Protein AF-A0A1A8QET9-F1 (afdb_monomer)

Sequence (92 aa):
LMLAGTNSKLADYSMEKTKSDKFSFASVSMSCEYYSYRVSGSPKLHQEFSKAANRLPKVYSSGTKQHFYKLIDTFGTHYITKVKLGGDVHSV

Organism: NCBI:txid451742

Foldseek 3Di:
DDDPCCPPPVVVVVVVVVVVHDDDDDKDKDDDFDDKDFDDPDDDDDPVLVVLVVPQDPDDDPVRPVSVVVSCVVPNPDDDGIDGDDDMDMDD

Solvent-accessible surface area (backbone atoms only — not c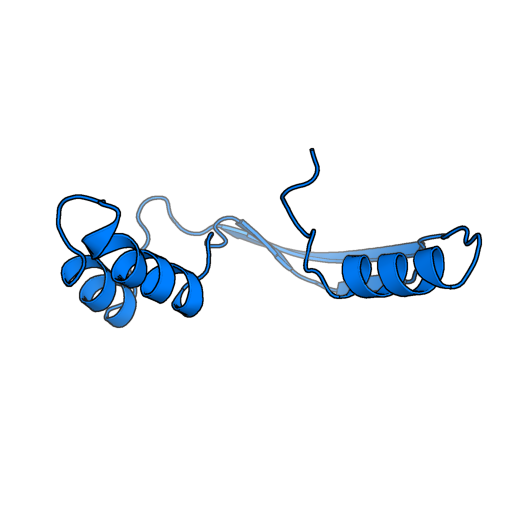omparable to full-atom values): 6061 Å² total; per-residue (Å²): 138,88,71,82,62,65,88,29,73,68,42,49,52,53,50,54,48,50,74,74,44,98,71,85,83,64,76,52,75,52,74,48,81,78,46,71,56,64,65,63,99,78,70,82,76,54,69,67,57,50,56,55,60,71,68,48,74,95,64,90,43,87,92,46,44,65,61,55,49,53,49,32,76,73,67,45,93,64,81,90,52,68,51,72,41,69,50,77,47,79,48,106

InterPro domains:
  IPR020864 Membrane attack complex component/perforin (MACPF) domain [PF01823] (7-90)
  IPR020864 Membrane attack complex component/perforin (MACPF) domain [PS51412] (1-92)
  IPR052784 Perforin-1 pore-forming [PTHR46096] (2-92)

Nearest PDB structures (foldseek):
  3nsj-assembly1_A  TM=9.881E-01  e=4.386E-04  Mus musculus
  7pag-assembly1_A  TM=8.973E-01  e=1.042E-02  Mus musculus

Mean predicted aligned error: 4.26 Å

pLDDT: mean 95.36, std 4.28, range [62.0, 97.88]

Structure (mmCIF, N/CA/C/O backbone):
data_AF-A0A1A8QET9-F1
#
_entry.id   AF-A0A1A8QET9-F1
#
loop_
_atom_site.group_PDB
_atom_site.id
_atom_site.type_symbol
_atom_site.label_atom_id
_atom_site.label_alt_id
_atom_site.label_comp_id
_atom_site.label_asym_id
_atom_site.label_entity_id
_atom_site.label_seq_id
_atom_site.pdbx_PDB_ins_code
_atom_site.Cartn_x
_atom_site.Cartn_y
_atom_site.Cartn_z
_atom_site.occupancy
_atom_site.B_iso_or_equiv
_atom_site.auth_seq_id
_atom_site.auth_comp_id
_atom_site.auth_asym_id
_atom_site.auth_atom_id
_atom_site.pdbx_PDB_model_num
ATOM 1 N N . LEU A 1 1 ? 7.086 18.669 -2.606 1.00 62.00 1 LEU A N 1
ATOM 2 C CA . LEU A 1 1 ? 7.322 17.601 -1.606 1.00 62.00 1 LEU A CA 1
ATOM 3 C C . LEU A 1 1 ? 6.941 16.270 -2.253 1.00 62.00 1 LEU A C 1
ATOM 5 O O . LEU A 1 1 ? 5.836 16.198 -2.776 1.00 62.00 1 LEU A O 1
ATOM 9 N N . MET A 1 2 ? 7.818 15.262 -2.279 1.00 80.38 2 MET A N 1
ATOM 10 C CA . MET A 1 2 ? 7.437 13.891 -2.662 1.00 80.38 2 MET A CA 1
ATOM 11 C C . MET A 1 2 ? 7.133 13.098 -1.385 1.00 80.38 2 MET A C 1
ATOM 13 O O . MET A 1 2 ? 7.881 13.213 -0.419 1.00 80.38 2 MET A O 1
ATOM 17 N N . LEU A 1 3 ? 6.030 12.344 -1.357 1.00 89.12 3 LEU A N 1
ATOM 18 C CA . LEU A 1 3 ? 5.581 11.597 -0.168 1.00 89.12 3 LEU A CA 1
ATOM 19 C C . LEU A 1 3 ? 5.293 10.125 -0.484 1.00 89.12 3 LEU A C 1
ATOM 21 O O . LEU A 1 3 ? 5.777 9.240 0.213 1.00 89.12 3 LEU A O 1
ATOM 25 N N . ALA A 1 4 ? 4.537 9.846 -1.546 1.00 92.12 4 ALA A N 1
ATOM 26 C CA . ALA A 1 4 ? 4.283 8.480 -1.989 1.00 92.12 4 ALA A CA 1
ATOM 27 C C . ALA A 1 4 ? 5.493 7.916 -2.751 1.00 92.12 4 ALA A C 1
ATOM 29 O O . ALA A 1 4 ? 6.078 8.606 -3.581 1.00 92.12 4 ALA A O 1
ATOM 30 N N . GLY A 1 5 ? 5.857 6.659 -2.478 1.00 93.19 5 GLY A N 1
ATOM 31 C CA . GLY A 1 5 ? 6.905 5.942 -3.215 1.00 93.19 5 GLY A CA 1
ATOM 32 C C . GLY A 1 5 ? 8.345 6.391 -2.935 1.00 93.19 5 GLY A C 1
ATOM 33 O O . GLY A 1 5 ? 9.258 5.880 -3.575 1.00 93.19 5 GLY A O 1
ATOM 34 N N . THR A 1 6 ? 8.569 7.293 -1.975 1.00 95.12 6 THR A N 1
ATOM 35 C CA . THR A 1 6 ? 9.903 7.825 -1.633 1.00 95.12 6 THR A CA 1
ATOM 36 C C . THR A 1 6 ? 10.880 6.772 -1.115 1.00 95.12 6 THR A C 1
ATOM 38 O O . THR A 1 6 ? 12.074 6.934 -1.309 1.00 95.12 6 THR A O 1
ATOM 41 N N . ASN A 1 7 ? 10.373 5.695 -0.508 1.00 93.94 7 ASN A N 1
ATOM 42 C CA . ASN A 1 7 ? 11.144 4.523 -0.070 1.00 93.94 7 ASN A CA 1
ATOM 43 C C . ASN A 1 7 ? 10.790 3.282 -0.916 1.00 93.94 7 ASN A C 1
ATOM 45 O O . ASN A 1 7 ? 10.639 2.177 -0.398 1.00 93.94 7 ASN A O 1
ATOM 49 N N . SER A 1 8 ? 10.487 3.476 -2.203 1.00 95.75 8 SER A N 1
ATOM 50 C CA . SER A 1 8 ? 10.282 2.363 -3.134 1.00 95.75 8 SER A CA 1
ATOM 51 C C . SER A 1 8 ? 11.620 1.892 -3.693 1.00 95.75 8 SER A C 1
ATOM 53 O O . SER A 1 8 ? 12.537 2.689 -3.849 1.00 95.75 8 SER A O 1
ATOM 55 N N . LYS A 1 9 ? 11.699 0.625 -4.116 1.00 95.31 9 LYS A N 1
ATOM 56 C CA . LYS A 1 9 ? 12.907 0.075 -4.757 1.00 95.31 9 LYS A CA 1
ATOM 57 C C . LYS A 1 9 ? 13.383 0.908 -5.951 1.00 95.31 9 LYS A C 1
ATOM 59 O O . LYS A 1 9 ? 14.579 1.035 -6.172 1.00 95.31 9 LYS A O 1
ATOM 64 N N . LEU A 1 10 ? 12.442 1.471 -6.715 1.00 94.38 10 LEU A N 1
ATOM 65 C CA . LEU A 1 10 ? 12.758 2.349 -7.838 1.00 94.38 10 LEU A CA 1
ATOM 66 C C . LEU A 1 10 ? 13.369 3.671 -7.360 1.00 94.38 10 LEU A C 1
ATOM 68 O O . LEU A 1 10 ? 14.379 4.104 -7.904 1.00 94.38 10 LEU A O 1
ATOM 72 N N . ALA A 1 11 ? 12.787 4.290 -6.329 1.00 94.81 11 ALA A N 1
ATOM 73 C CA . ALA A 1 11 ? 13.339 5.505 -5.739 1.00 94.81 11 ALA A CA 1
ATOM 74 C C . ALA A 1 11 ? 14.733 5.260 -5.142 1.00 94.81 11 ALA A C 1
ATOM 76 O O . ALA A 1 11 ? 15.633 6.063 -5.383 1.00 94.81 11 ALA A O 1
ATOM 77 N N . ASP A 1 12 ? 14.930 4.140 -4.442 1.00 95.50 12 ASP A N 1
ATOM 78 C CA . ASP A 1 12 ? 16.224 3.745 -3.879 1.00 95.50 12 ASP A CA 1
ATOM 79 C C . ASP A 1 12 ? 17.275 3.566 -4.985 1.00 95.50 12 ASP A C 1
ATOM 81 O O . ASP A 1 12 ? 18.348 4.164 -4.915 1.00 95.50 12 ASP A O 1
ATOM 85 N N . TYR A 1 13 ? 16.933 2.836 -6.053 1.00 94.94 13 TYR A N 1
ATOM 86 C CA . TYR A 1 13 ? 17.795 2.647 -7.223 1.00 94.94 13 TYR A CA 1
ATOM 87 C C . TYR A 1 13 ? 18.178 3.979 -7.885 1.00 94.94 13 TYR A C 1
ATOM 89 O O . TYR A 1 13 ? 19.359 4.258 -8.109 1.00 94.94 13 TYR A O 1
ATOM 97 N N . SER A 1 14 ? 17.194 4.832 -8.181 1.00 94.81 14 SER A N 1
ATOM 98 C CA . SER A 1 14 ? 17.443 6.129 -8.817 1.00 94.81 14 SER A CA 1
ATOM 99 C C . SER A 1 14 ? 18.269 7.055 -7.923 1.00 94.81 14 SER A C 1
ATOM 101 O O . SER A 1 14 ? 19.127 7.790 -8.422 1.00 94.81 14 SER A O 1
ATOM 103 N N . MET A 1 15 ? 18.049 7.008 -6.607 1.00 95.12 15 MET A N 1
ATOM 104 C CA . MET A 1 15 ? 18.818 7.766 -5.622 1.00 95.12 15 MET A CA 1
ATOM 105 C C . MET A 1 15 ? 20.273 7.291 -5.564 1.00 95.12 15 MET A C 1
ATOM 107 O O . MET A 1 15 ? 21.179 8.123 -5.548 1.00 95.12 15 MET A O 1
ATOM 111 N N . GLU A 1 16 ? 20.509 5.979 -5.556 1.00 96.25 16 GLU A N 1
ATOM 112 C CA . GLU A 1 16 ? 21.853 5.393 -5.567 1.00 96.25 16 GLU A CA 1
ATOM 113 C C . GLU A 1 16 ? 22.632 5.817 -6.819 1.00 96.25 16 GLU A C 1
ATOM 115 O O . GLU A 1 16 ? 23.746 6.333 -6.709 1.00 96.25 16 GLU A O 1
ATOM 120 N N . LYS A 1 17 ? 22.017 5.699 -8.003 1.00 95.69 17 LYS A N 1
ATOM 121 C CA . LYS A 1 17 ? 22.631 6.126 -9.270 1.00 95.69 17 LYS A CA 1
ATOM 122 C C . LYS A 1 17 ? 22.962 7.616 -9.273 1.00 95.69 17 LYS A C 1
ATOM 124 O O . LYS A 1 17 ? 24.103 7.983 -9.529 1.00 95.69 17 LYS A O 1
ATOM 129 N N . THR A 1 18 ? 22.003 8.463 -8.907 1.00 95.38 18 THR A N 1
ATOM 130 C CA . THR A 1 18 ? 22.185 9.927 -8.918 1.00 95.38 18 THR A CA 1
ATOM 131 C C . THR A 1 18 ? 23.226 10.407 -7.899 1.00 95.38 18 THR A C 1
ATOM 133 O O . THR A 1 18 ? 23.862 11.436 -8.105 1.00 95.38 18 THR A O 1
ATOM 136 N N . LYS A 1 19 ? 23.426 9.680 -6.790 1.00 96.38 19 LYS A N 1
ATOM 137 C CA . LYS A 1 19 ? 24.508 9.970 -5.833 1.00 96.38 19 LYS A CA 1
ATOM 138 C C . LYS A 1 19 ? 25.885 9.575 -6.361 1.00 96.38 19 LYS A C 1
ATOM 140 O O . LYS A 1 19 ? 26.870 10.176 -5.945 1.00 96.38 19 LYS A O 1
ATOM 145 N N . SER A 1 20 ? 25.953 8.562 -7.223 1.00 95.94 20 SER A N 1
ATOM 146 C CA . SER A 1 20 ? 27.211 8.083 -7.795 1.00 95.94 20 SER A CA 1
ATOM 147 C C . SER A 1 20 ? 27.723 8.984 -8.917 1.00 95.94 20 SER A C 1
ATOM 149 O O . SER A 1 20 ? 28.931 9.163 -9.018 1.00 95.94 20 SER A O 1
ATOM 151 N N . ASP A 1 21 ? 26.836 9.499 -9.773 1.00 96.62 21 ASP A N 1
ATOM 152 C CA . ASP A 1 21 ? 27.180 10.413 -10.868 1.00 96.62 21 ASP A CA 1
ATOM 153 C C . ASP A 1 21 ? 25.918 11.109 -11.418 1.00 96.62 21 ASP A C 1
ATOM 155 O O . ASP A 1 21 ? 24.789 10.885 -10.968 1.00 96.62 21 ASP A O 1
ATOM 159 N N . LYS A 1 22 ? 26.084 11.937 -12.446 1.00 95.88 22 LYS A N 1
ATOM 160 C CA . LYS A 1 22 ? 24.997 12.512 -13.225 1.00 95.88 22 LYS A CA 1
ATOM 161 C C . LYS A 1 22 ? 24.360 11.452 -14.131 1.00 95.88 22 LYS A C 1
ATOM 163 O O . LYS A 1 22 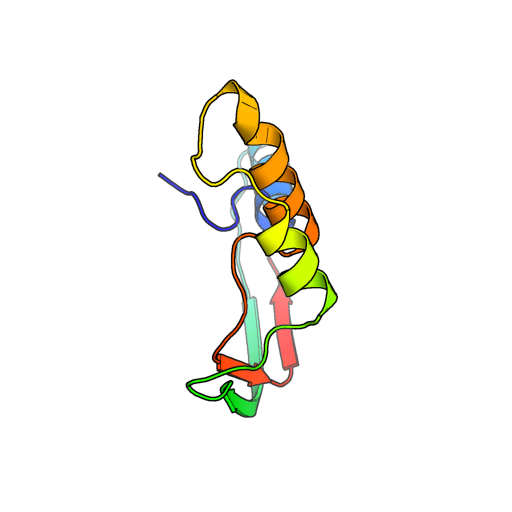? 24.825 11.193 -15.236 1.00 95.88 22 LYS A O 1
ATOM 168 N N . PHE A 1 23 ? 23.238 10.897 -13.685 1.00 94.81 23 PHE A N 1
ATOM 169 C CA . PHE A 1 23 ? 22.430 9.960 -14.467 1.00 94.81 23 PHE A CA 1
ATOM 170 C C . PHE A 1 23 ? 21.240 10.633 -15.155 1.00 94.81 23 PHE A C 1
ATOM 172 O O . PHE A 1 23 ? 20.739 11.678 -14.741 1.00 94.81 23 PHE A O 1
ATOM 179 N N . SER A 1 24 ? 20.771 9.998 -16.224 1.00 94.81 24 SER A N 1
ATOM 180 C CA . SER A 1 24 ? 19.463 10.234 -16.834 1.00 94.81 24 SER A CA 1
ATOM 181 C C . SER A 1 24 ? 18.757 8.888 -16.952 1.00 94.81 24 SER A C 1
ATOM 183 O O . SER A 1 24 ? 19.406 7.885 -17.240 1.00 94.81 24 SER A O 1
ATOM 185 N N . PHE A 1 25 ? 17.451 8.865 -16.700 1.00 95.69 25 PHE A N 1
ATOM 186 C CA . PHE A 1 25 ? 16.646 7.643 -16.684 1.00 95.69 25 PHE A CA 1
ATOM 187 C C . PHE A 1 25 ? 15.651 7.671 -17.843 1.00 95.69 25 PHE A C 1
ATOM 189 O O . PHE A 1 25 ? 15.074 8.723 -18.131 1.00 95.69 25 PHE A O 1
ATOM 196 N N . ALA A 1 26 ? 15.434 6.524 -18.480 1.00 95.81 26 ALA A N 1
ATOM 197 C CA . ALA A 1 26 ? 14.409 6.342 -19.499 1.00 95.81 26 ALA A CA 1
ATOM 198 C C . ALA A 1 26 ? 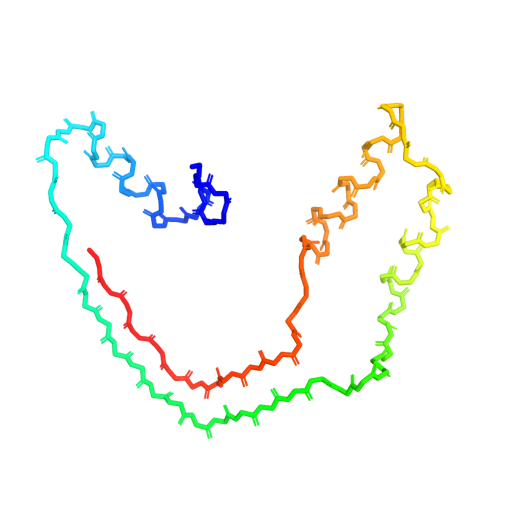13.533 5.166 -19.079 1.00 95.81 26 ALA A C 1
ATOM 200 O O . ALA A 1 26 ? 14.037 4.067 -18.879 1.00 95.81 26 ALA A O 1
ATOM 201 N N . SER A 1 27 ? 12.231 5.399 -18.937 1.00 95.19 27 SER A N 1
ATOM 202 C CA . SER A 1 27 ? 11.290 4.350 -18.568 1.00 95.19 27 SER A CA 1
ATOM 203 C C . SER A 1 27 ? 10.515 3.847 -19.780 1.00 95.19 27 SER A C 1
ATOM 205 O O . SER A 1 27 ? 10.034 4.629 -20.602 1.00 95.19 27 SER A O 1
ATOM 207 N N . VAL A 1 28 ? 10.362 2.529 -19.869 1.00 95.44 28 VAL A N 1
ATOM 208 C CA . VAL A 1 28 ? 9.471 1.867 -20.826 1.00 95.44 28 VAL A CA 1
ATOM 209 C C . VAL A 1 28 ? 8.532 0.968 -20.042 1.00 95.44 28 VAL A C 1
ATOM 211 O O . VAL A 1 28 ? 8.968 0.190 -19.190 1.00 95.44 28 VAL A O 1
ATOM 214 N N . SER A 1 29 ? 7.238 1.070 -20.332 1.00 96.38 29 SER A N 1
ATOM 215 C CA . SER A 1 29 ? 6.222 0.235 -19.707 1.00 96.38 29 SER A CA 1
ATOM 216 C C . SER A 1 29 ? 5.212 -0.307 -20.710 1.00 96.38 29 SER A C 1
ATOM 218 O O . SER A 1 29 ? 4.896 0.330 -21.716 1.00 96.38 29 SER A O 1
ATOM 220 N N . MET A 1 30 ? 4.713 -1.507 -20.430 1.00 96.62 30 MET A N 1
ATOM 221 C CA . MET A 1 30 ? 3.653 -2.170 -21.183 1.00 96.62 30 MET A CA 1
ATOM 222 C C . MET A 1 30 ? 2.716 -2.863 -20.200 1.00 96.62 30 MET A C 1
ATOM 224 O O . MET A 1 30 ? 3.175 -3.626 -19.351 1.00 96.62 30 MET A O 1
ATOM 228 N N . SER A 1 31 ? 1.411 -2.637 -20.333 1.00 96.38 31 SER A N 1
ATOM 229 C CA . SER A 1 31 ? 0.406 -3.250 -19.468 1.00 96.38 31 SER A CA 1
ATOM 230 C C . SER A 1 31 ? -0.731 -3.882 -20.269 1.00 96.38 31 SER A C 1
ATOM 232 O O . SER A 1 31 ? -1.144 -3.380 -21.315 1.00 96.38 31 SER A O 1
ATOM 234 N N . CYS A 1 32 ? -1.234 -5.006 -19.763 1.00 97.31 32 CYS A N 1
ATOM 235 C CA . CYS A 1 32 ? -2.376 -5.738 -20.303 1.00 97.31 32 CYS A CA 1
ATOM 236 C C . CYS A 1 32 ? -3.383 -5.961 -19.175 1.00 97.31 32 CYS A C 1
ATOM 238 O O . CYS A 1 32 ? -3.103 -6.705 -18.236 1.00 97.31 32 CYS A O 1
ATOM 240 N N . GLU A 1 33 ? -4.554 -5.335 -19.261 1.00 97.50 33 GLU A N 1
ATOM 241 C CA . GLU A 1 33 ? -5.624 -5.459 -18.266 1.00 97.50 33 GLU A CA 1
ATOM 242 C C . GLU A 1 33 ? -6.605 -6.567 -18.681 1.00 97.50 33 GLU A C 1
ATOM 244 O O . GLU A 1 33 ? -7.186 -6.507 -19.762 1.00 97.50 33 GLU A O 1
ATOM 249 N N . TYR A 1 34 ? -6.822 -7.565 -17.821 1.00 96.75 34 TYR A N 1
ATOM 250 C CA . TYR A 1 34 ? -7.753 -8.675 -18.075 1.00 96.75 34 TYR A CA 1
ATOM 251 C C . TYR A 1 34 ? -9.011 -8.608 -17.207 1.00 96.75 34 TYR A C 1
ATOM 253 O O . TYR A 1 34 ? -10.091 -8.990 -17.650 1.00 96.75 34 TYR A O 1
ATOM 261 N N . TYR A 1 35 ? -8.893 -8.109 -15.974 1.00 97.69 35 TYR A N 1
ATOM 262 C CA . TYR A 1 35 ? -10.007 -8.041 -15.030 1.00 97.69 35 TYR A CA 1
ATOM 263 C C . TYR A 1 35 ? -10.063 -6.686 -14.338 1.00 97.69 35 TYR A C 1
ATOM 265 O O . TYR A 1 35 ? -9.037 -6.070 -14.059 1.00 97.69 35 TYR A O 1
ATOM 273 N N . SER A 1 36 ? -11.263 -6.247 -13.966 1.00 97.38 36 SER A N 1
ATOM 274 C CA . SER A 1 36 ? -11.428 -5.126 -13.045 1.00 97.38 36 SER A CA 1
ATOM 275 C C . SER A 1 36 ? -12.566 -5.398 -12.082 1.00 97.38 36 SER A C 1
ATOM 277 O O . SER A 1 36 ? -13.657 -5.793 -12.483 1.00 97.38 36 SER A O 1
ATOM 279 N N . TYR A 1 37 ? -12.303 -5.178 -10.799 1.00 95.88 37 TYR A N 1
ATOM 280 C CA . TYR A 1 37 ? -13.311 -5.309 -9.760 1.00 95.88 37 TYR A CA 1
ATOM 281 C C . TYR A 1 37 ? -13.022 -4.367 -8.595 1.00 95.88 37 TYR A C 1
ATOM 283 O O . TYR A 1 37 ? -11.956 -3.746 -8.488 1.00 95.88 37 TYR A O 1
ATOM 291 N N . ARG A 1 38 ? -14.024 -4.229 -7.729 1.00 96.75 38 ARG A N 1
ATOM 292 C CA . ARG A 1 38 ? -13.995 -3.348 -6.569 1.00 96.75 38 ARG A CA 1
ATOM 293 C C . ARG A 1 38 ? -14.569 -4.062 -5.356 1.00 96.75 38 ARG A C 1
ATOM 295 O O . ARG A 1 38 ? -15.491 -4.863 -5.473 1.00 96.75 38 ARG A O 1
ATOM 302 N N . VAL A 1 39 ? -14.034 -3.725 -4.195 1.00 95.56 39 VAL A N 1
ATOM 303 C CA . VAL A 1 39 ? -14.592 -4.071 -2.894 1.00 95.56 39 VAL A CA 1
ATOM 304 C C . VAL A 1 39 ? -15.969 -3.407 -2.730 1.00 95.56 39 VAL A C 1
ATOM 306 O O . VAL A 1 39 ? -16.179 -2.276 -3.177 1.00 95.56 39 VAL A O 1
ATOM 309 N N . SER A 1 40 ? -16.910 -4.110 -2.096 1.00 94.44 40 SER A N 1
ATOM 310 C CA . SER A 1 40 ? -18.251 -3.598 -1.780 1.00 94.44 40 SER A CA 1
ATOM 311 C C . SER A 1 40 ? -18.203 -2.346 -0.897 1.00 94.44 40 SER A C 1
ATOM 313 O O . SER A 1 40 ? -17.244 -2.158 -0.155 1.00 94.44 40 SER A O 1
ATOM 315 N N . GLY A 1 41 ? -19.270 -1.538 -0.887 1.00 93.19 41 GLY A N 1
ATOM 316 C CA . GLY A 1 41 ? -19.354 -0.332 -0.044 1.00 93.19 41 GLY A CA 1
ATOM 317 C C . GLY A 1 41 ? -19.264 -0.589 1.469 1.00 93.19 41 GLY A C 1
ATOM 318 O O . GLY A 1 41 ? -18.880 0.303 2.216 1.00 93.19 41 GLY A O 1
ATOM 319 N N . SER A 1 42 ? -19.563 -1.811 1.917 1.00 93.50 42 SER A N 1
ATOM 320 C CA . SER A 1 42 ? -19.499 -2.247 3.318 1.00 93.50 42 SER A CA 1
ATOM 321 C C . SER A 1 42 ? -18.629 -3.505 3.477 1.00 93.50 42 SER A C 1
ATOM 323 O O . SER A 1 42 ? -19.142 -4.599 3.731 1.00 93.50 42 SER A O 1
ATOM 325 N N . PRO A 1 43 ? -17.299 -3.403 3.292 1.00 93.69 43 PRO A N 1
ATOM 326 C CA . PRO A 1 43 ? -16.427 -4.562 3.414 1.00 93.69 43 PRO A CA 1
ATOM 327 C C . PRO A 1 43 ? -16.412 -5.097 4.843 1.00 93.69 43 PRO A C 1
ATOM 329 O O . PRO A 1 43 ? -16.330 -4.341 5.811 1.00 93.69 43 PRO A O 1
ATOM 332 N N . LYS A 1 44 ? -16.429 -6.424 4.976 1.00 95.00 44 LYS A N 1
ATOM 333 C CA . LYS A 1 44 ? -16.198 -7.070 6.268 1.00 95.00 44 LYS A CA 1
ATOM 334 C C . LYS A 1 44 ? -14.718 -6.960 6.624 1.00 95.00 44 LYS A C 1
ATOM 336 O O . LYS A 1 44 ?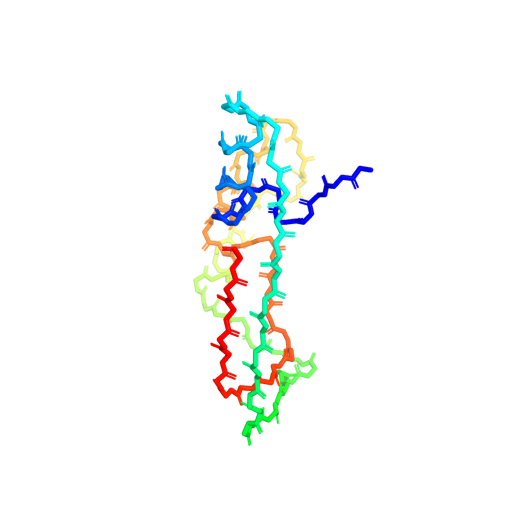 -13.858 -7.324 5.826 1.00 95.00 44 LYS A O 1
ATOM 341 N N . LEU A 1 45 ? -14.429 -6.475 7.830 1.00 95.25 45 LEU A N 1
ATOM 342 C CA . LEU A 1 45 ? -13.064 -6.422 8.343 1.00 95.25 45 LEU A CA 1
ATOM 343 C C . LEU A 1 45 ? -12.571 -7.828 8.683 1.00 95.25 45 LEU A C 1
ATOM 345 O O . LEU A 1 45 ? -13.303 -8.635 9.259 1.00 95.25 45 LEU A O 1
ATOM 349 N N . HIS A 1 46 ? -11.304 -8.099 8.378 1.00 97.00 46 HIS A N 1
ATOM 350 C CA . HIS A 1 46 ? -10.652 -9.316 8.841 1.00 97.00 46 HIS A CA 1
ATOM 351 C C . HIS A 1 46 ? -10.587 -9.325 10.377 1.00 97.00 46 HIS A C 1
ATOM 353 O O . HIS A 1 46 ? -10.319 -8.290 10.996 1.00 97.00 46 HIS A O 1
ATOM 359 N N . GLN A 1 47 ? -10.802 -10.488 11.002 1.00 97.81 47 GLN A N 1
ATOM 360 C CA . GLN A 1 47 ? -10.902 -10.600 12.463 1.00 97.81 47 GLN A CA 1
ATOM 361 C C . GLN A 1 47 ? -9.646 -10.067 13.170 1.00 97.81 47 GLN A C 1
ATOM 363 O O . GLN A 1 47 ? -9.747 -9.355 14.167 1.00 97.81 47 GLN A O 1
ATOM 368 N N . GLU A 1 48 ? -8.466 -10.359 12.623 1.00 97.38 48 GLU A N 1
ATOM 369 C CA . GLU A 1 48 ? -7.193 -9.888 13.177 1.00 97.38 48 GLU A CA 1
ATOM 370 C C . GLU A 1 48 ? -7.033 -8.367 13.093 1.00 97.38 48 GLU A C 1
ATOM 372 O O . GLU A 1 48 ? -6.589 -7.749 14.060 1.00 97.38 48 GLU A O 1
ATOM 377 N N . PHE A 1 49 ? -7.478 -7.741 11.997 1.00 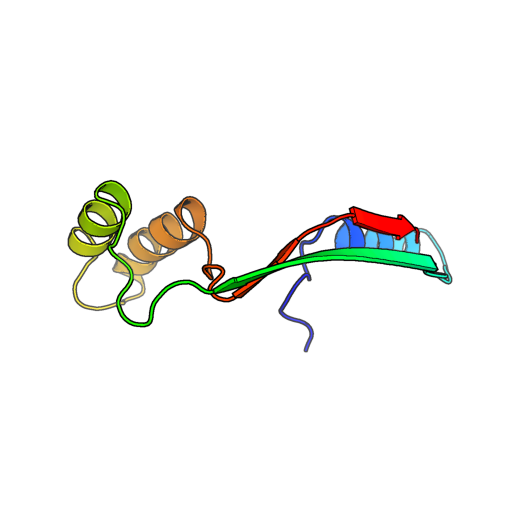97.56 49 PHE A N 1
ATOM 378 C CA . PHE A 1 49 ? -7.477 -6.282 11.894 1.00 97.56 49 PHE A CA 1
ATOM 379 C C . PHE A 1 49 ? -8.435 -5.662 12.913 1.00 97.56 49 PHE A C 1
ATOM 381 O O . PHE A 1 49 ? -8.065 -4.727 13.617 1.00 97.56 49 PHE A O 1
ATOM 388 N N . SER A 1 50 ? -9.643 -6.220 13.053 1.00 97.50 50 SER A N 1
ATOM 389 C CA . SER A 1 50 ? -10.623 -5.739 14.031 1.00 97.50 50 SER A CA 1
ATOM 390 C C . SER A 1 50 ? -10.088 -5.830 15.465 1.00 97.50 50 SER A C 1
ATOM 392 O O . SER A 1 50 ? -10.145 -4.848 16.205 1.00 97.50 50 SER A O 1
ATOM 394 N N . LYS A 1 51 ? -9.485 -6.964 15.852 1.00 97.75 51 LYS A N 1
ATOM 395 C CA . LYS A 1 51 ? -8.835 -7.120 17.165 1.00 97.75 51 LYS A CA 1
ATOM 396 C C . LYS A 1 51 ? -7.697 -6.117 17.361 1.00 97.75 51 LYS A C 1
ATOM 398 O O . LYS A 1 51 ? -7.587 -5.541 18.441 1.00 97.75 51 LYS A O 1
ATOM 403 N N . ALA A 1 52 ? -6.847 -5.921 16.353 1.00 97.31 52 ALA A N 1
ATOM 404 C CA . ALA A 1 52 ? -5.719 -4.999 16.436 1.00 97.31 52 ALA A CA 1
ATOM 405 C C . ALA A 1 52 ? -6.183 -3.542 16.579 1.00 97.31 52 ALA A C 1
ATOM 407 O O . ALA A 1 52 ? -5.696 -2.839 17.461 1.00 97.31 52 ALA A O 1
ATOM 408 N N . ALA A 1 53 ? -7.173 -3.123 15.787 1.00 95.94 53 ALA A N 1
ATOM 409 C CA . ALA A 1 53 ? -7.768 -1.793 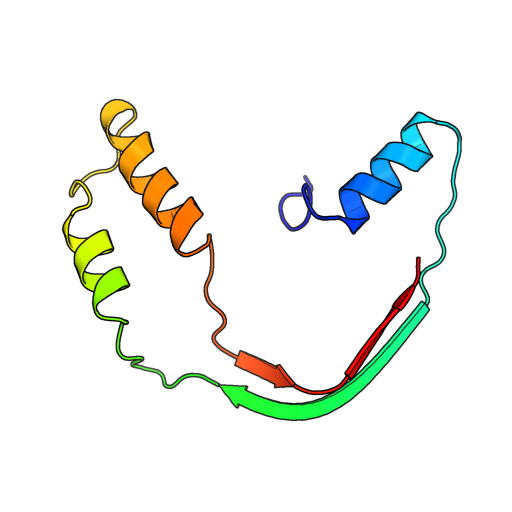15.863 1.00 95.94 53 ALA A CA 1
ATOM 410 C C . ALA A 1 53 ? -8.443 -1.543 17.223 1.00 95.94 53 ALA A C 1
ATOM 412 O O . ALA A 1 53 ? -8.230 -0.499 17.832 1.00 95.94 53 ALA A O 1
ATOM 413 N N . ASN A 1 54 ? -9.179 -2.527 17.753 1.00 96.56 54 ASN A N 1
ATOM 414 C CA . ASN A 1 54 ? -9.845 -2.422 19.057 1.00 96.56 54 ASN A CA 1
ATOM 415 C C . ASN A 1 54 ? -8.872 -2.326 20.246 1.00 96.56 54 ASN A C 1
ATOM 417 O O . ASN A 1 54 ? -9.260 -1.871 21.318 1.00 96.56 54 ASN A O 1
ATOM 421 N N . ARG A 1 55 ? -7.618 -2.768 20.082 1.00 96.19 55 ARG A N 1
ATOM 422 C CA . ARG A 1 55 ? -6.565 -2.665 21.108 1.00 96.19 55 ARG A CA 1
ATOM 423 C C . ARG A 1 55 ? -5.860 -1.309 21.112 1.00 96.19 55 ARG A C 1
ATOM 425 O O . ARG A 1 55 ? -5.037 -1.069 21.994 1.00 96.19 55 ARG A O 1
ATOM 432 N N . LEU A 1 56 ? -6.128 -0.446 20.133 1.00 97.31 56 LEU A N 1
ATOM 433 C CA . LEU A 1 56 ? -5.495 0.864 20.073 1.00 97.31 56 LEU A CA 1
ATOM 434 C C . LEU A 1 56 ? -6.033 1.783 21.174 1.00 97.31 56 LEU A C 1
ATOM 436 O O . LEU A 1 56 ? -7.221 1.735 21.507 1.00 97.31 56 LEU A O 1
ATOM 440 N N . PRO A 1 57 ? -5.182 2.664 21.721 1.00 96.94 57 PRO A N 1
ATOM 441 C CA . PRO A 1 57 ? -5.641 3.748 22.575 1.00 96.94 57 PRO A CA 1
ATOM 442 C C . PRO A 1 57 ? -6.703 4.592 21.863 1.00 96.94 57 PRO A C 1
ATOM 444 O O . PRO A 1 57 ? -6.586 4.878 20.674 1.00 96.94 57 PRO A O 1
ATOM 447 N N . LYS A 1 58 ? -7.730 5.033 22.599 1.00 94.81 58 LYS A N 1
ATOM 448 C CA . LYS A 1 58 ? -8.832 5.834 22.030 1.00 94.81 58 LYS A CA 1
ATOM 449 C C . LYS A 1 58 ? -8.379 7.193 21.487 1.00 94.81 58 LYS A C 1
ATOM 451 O O . LYS A 1 58 ? -9.054 7.762 20.638 1.00 94.81 58 LYS A O 1
ATOM 456 N N . VAL A 1 59 ? -7.271 7.720 22.007 1.00 95.56 59 VAL A N 1
ATOM 457 C CA . VAL A 1 59 ? -6.723 9.028 21.642 1.00 95.56 59 VAL A CA 1
ATOM 458 C C . VAL A 1 59 ? -5.262 8.855 21.257 1.00 95.56 59 VAL A C 1
ATOM 460 O O . VAL A 1 59 ? -4.487 8.245 21.995 1.00 95.56 59 VAL A O 1
ATOM 463 N N . TYR A 1 60 ? -4.893 9.414 20.108 1.00 95.94 60 TYR A N 1
ATOM 464 C CA . TYR A 1 60 ? -3.504 9.501 19.683 1.00 95.94 60 TYR A CA 1
ATOM 465 C C . TYR A 1 60 ? -2.764 10.577 20.485 1.00 95.94 60 TYR A C 1
ATOM 467 O O . TYR A 1 60 ? -3.226 11.709 20.621 1.00 95.94 60 TYR A O 1
ATOM 475 N N . SER A 1 61 ? -1.586 10.230 20.989 1.00 96.50 61 SER A N 1
ATOM 476 C CA . SER A 1 61 ? -0.674 11.119 21.705 1.00 96.50 61 SER A CA 1
ATOM 477 C C . SER A 1 61 ? 0.769 10.673 21.477 1.00 96.50 61 SER A C 1
ATOM 479 O O . SER A 1 61 ? 1.020 9.536 21.074 1.00 96.50 61 SER A O 1
ATOM 481 N N . SER A 1 62 ? 1.746 11.530 21.782 1.00 96.06 62 SER A N 1
ATOM 482 C CA . SER A 1 62 ? 3.167 11.180 21.639 1.00 96.06 62 SER A CA 1
ATOM 483 C C . SER A 1 62 ? 3.547 9.903 22.402 1.00 96.06 62 SER A C 1
ATOM 485 O O . SER A 1 62 ? 4.326 9.106 21.891 1.00 96.06 62 SER A O 1
ATOM 487 N N . GLY A 1 63 ? 2.946 9.664 23.576 1.00 96.38 63 GLY A N 1
ATOM 488 C CA . GLY A 1 63 ? 3.175 8.449 24.369 1.00 96.38 63 GLY A CA 1
ATOM 489 C C . GLY A 1 63 ? 2.504 7.189 23.808 1.00 96.38 63 GLY A C 1
ATOM 490 O O . GLY A 1 63 ? 2.949 6.083 24.092 1.00 96.38 63 GLY A O 1
ATOM 491 N N . THR A 1 64 ? 1.461 7.332 22.985 1.00 96.69 64 THR A N 1
ATOM 492 C CA . THR A 1 64 ? 0.731 6.199 22.383 1.00 96.69 64 THR A CA 1
ATOM 493 C C . THR A 1 64 ? 1.081 5.954 20.918 1.00 96.69 64 THR A C 1
ATOM 495 O O . THR A 1 64 ? 0.670 4.939 20.352 1.00 96.69 64 THR A O 1
ATOM 498 N N . LYS A 1 65 ? 1.878 6.842 20.309 1.00 97.44 65 LYS A N 1
ATOM 499 C CA . LYS A 1 65 ? 2.288 6.817 18.899 1.00 97.44 65 LYS A CA 1
ATOM 500 C C . LYS A 1 65 ? 2.723 5.432 18.421 1.00 97.44 65 LYS A C 1
ATOM 502 O O . LYS A 1 65 ? 2.282 4.987 17.364 1.00 97.44 65 LYS A O 1
ATOM 507 N N . GLN A 1 66 ? 3.522 4.723 19.216 1.00 97.06 66 GLN A N 1
ATOM 508 C CA . GLN A 1 66 ? 4.062 3.419 18.833 1.00 97.06 66 GLN A CA 1
ATOM 509 C C . GLN A 1 66 ? 2.977 2.359 18.580 1.00 97.06 66 GLN A C 1
ATOM 511 O O . GLN A 1 66 ? 3.146 1.510 17.707 1.00 97.06 66 GLN A O 1
ATOM 516 N N . HIS A 1 67 ? 1.841 2.416 19.285 1.00 96.88 67 HIS A N 1
ATOM 517 C CA . HIS A 1 67 ? 0.734 1.480 19.066 1.00 96.88 67 HIS A CA 1
ATOM 518 C C . HIS A 1 67 ? 0.107 1.656 17.679 1.00 96.88 67 HIS A C 1
ATOM 520 O O .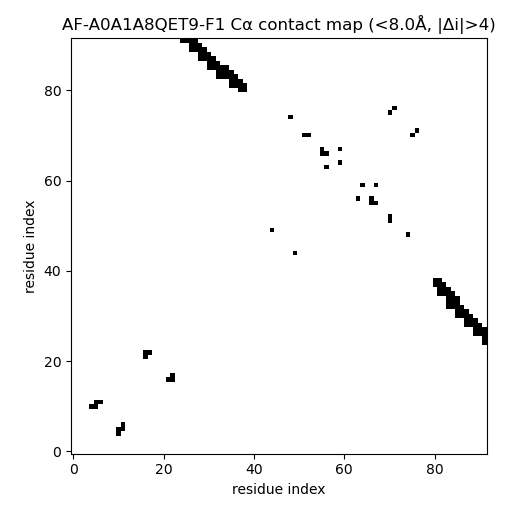 HIS A 1 67 ? -0.178 0.671 17.001 1.00 96.88 67 HIS A O 1
ATOM 526 N N . PHE A 1 68 ? -0.055 2.906 17.240 1.00 97.81 68 PHE A N 1
ATOM 527 C CA . PHE A 1 68 ? -0.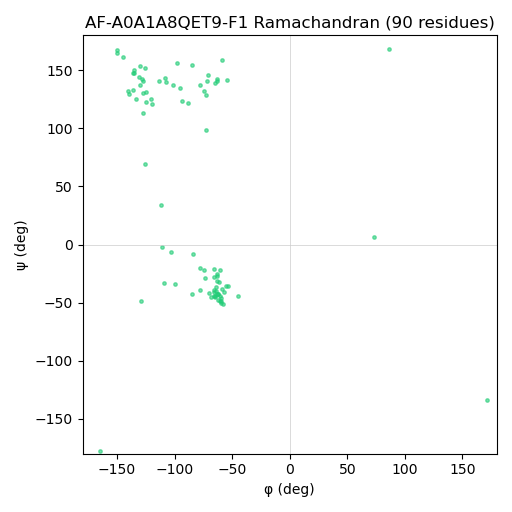588 3.227 15.918 1.00 97.81 68 PHE A CA 1
ATOM 528 C C . PHE A 1 68 ? 0.402 2.871 14.809 1.00 97.81 68 PHE A C 1
ATOM 530 O O . PHE A 1 68 ? 0.007 2.286 13.805 1.00 97.81 68 PHE A O 1
ATOM 537 N N . TYR A 1 69 ? 1.690 3.154 15.008 1.00 97.25 69 TYR A N 1
ATOM 538 C CA . TYR A 1 69 ? 2.725 2.807 14.031 1.00 97.25 69 TYR A CA 1
ATOM 539 C C . TYR A 1 69 ? 2.840 1.293 13.858 1.00 97.25 69 TYR A C 1
ATOM 541 O O . TYR A 1 69 ? 2.871 0.819 12.733 1.00 97.25 69 TYR A O 1
ATOM 549 N N . LYS A 1 70 ? 2.741 0.516 14.943 1.00 97.50 70 LYS A N 1
ATOM 550 C CA . LYS A 1 70 ? 2.694 -0.949 14.853 1.00 97.50 70 LYS A CA 1
ATOM 551 C C . LYS A 1 70 ? 1.514 -1.459 14.015 1.00 97.50 70 LYS A C 1
ATOM 553 O O . LYS A 1 70 ? 1.670 -2.433 13.280 1.00 97.50 70 LYS A O 1
ATOM 558 N N . LEU A 1 71 ? 0.338 -0.829 14.119 1.00 97.69 71 LEU A N 1
ATOM 559 C CA . LEU A 1 71 ? -0.807 -1.164 13.264 1.00 97.69 71 LEU A CA 1
ATOM 560 C C . LEU A 1 71 ? -0.480 -0.887 11.790 1.00 97.69 71 LEU A C 1
ATOM 562 O O . LEU A 1 71 ? -0.711 -1.751 10.949 1.00 97.69 71 LEU A O 1
ATOM 566 N N . ILE A 1 72 ? 0.075 0.291 11.496 1.00 97.75 72 ILE A N 1
ATOM 567 C CA . ILE A 1 72 ? 0.434 0.718 10.138 1.00 97.75 72 ILE A CA 1
ATOM 568 C C . ILE A 1 72 ? 1.513 -0.191 9.541 1.00 97.75 72 ILE A C 1
ATOM 570 O O . ILE A 1 72 ? 1.383 -0.609 8.397 1.00 97.75 72 ILE A O 1
ATOM 574 N N . ASP A 1 73 ? 2.532 -0.560 10.314 1.00 97.50 73 ASP A N 1
ATOM 575 C CA . ASP A 1 73 ? 3.596 -1.462 9.863 1.00 97.50 73 ASP A CA 1
ATOM 576 C C . ASP A 1 73 ? 3.052 -2.860 9.531 1.00 97.50 73 ASP A C 1
ATOM 578 O O . ASP A 1 73 ? 3.562 -3.534 8.641 1.00 97.50 73 ASP A O 1
ATOM 582 N N . THR A 1 74 ? 1.994 -3.293 10.226 1.00 97.88 74 THR A N 1
ATOM 583 C CA . THR A 1 74 ? 1.392 -4.621 10.031 1.00 97.88 74 THR A CA 1
ATOM 584 C C . THR A 1 74 ? 0.380 -4.645 8.884 1.00 97.88 74 THR A C 1
ATOM 586 O O . THR A 1 74 ? 0.345 -5.601 8.113 1.00 97.88 74 THR A O 1
ATOM 589 N N . PHE A 1 75 ? -0.477 -3.626 8.783 1.00 97.69 75 PHE A N 1
ATOM 590 C CA . PHE A 1 75 ? -1.625 -3.615 7.865 1.00 97.69 75 PHE A CA 1
ATOM 591 C C . PHE A 1 75 ? -1.491 -2.618 6.709 1.00 97.69 75 PHE A C 1
ATOM 593 O O . PHE A 1 75 ? -2.358 -2.569 5.837 1.00 97.69 75 PHE A O 1
ATOM 600 N N . GLY A 1 76 ? -0.408 -1.848 6.681 1.00 97.00 76 GLY A N 1
ATOM 601 C CA . GLY A 1 76 ? -0.164 -0.795 5.708 1.00 97.00 76 GLY A CA 1
ATOM 602 C C . GLY A 1 76 ? -0.778 0.549 6.100 1.00 97.00 76 GLY A C 1
ATOM 603 O O . GLY A 1 76 ? -1.605 0.677 7.003 1.00 97.00 76 GLY A O 1
ATOM 604 N N . THR A 1 77 ? -0.372 1.586 5.369 1.00 97.06 77 THR A N 1
ATOM 605 C CA . THR A 1 77 ? -0.957 2.935 5.462 1.00 97.06 77 THR A CA 1
ATOM 606 C C . THR A 1 77 ? -2.291 3.045 4.721 1.00 97.06 77 THR A C 1
ATOM 608 O O . THR A 1 77 ? -3.064 3.963 4.977 1.00 97.06 77 THR A O 1
ATOM 611 N N . HIS A 1 78 ? -2.549 2.127 3.786 1.00 96.19 78 HIS A N 1
ATOM 612 C CA . HIS A 1 78 ? -3.695 2.122 2.883 1.00 96.19 78 HIS A CA 1
ATOM 613 C C . HIS A 1 78 ? -4.148 0.685 2.619 1.00 96.19 78 HIS A C 1
ATOM 615 O O . HIS A 1 78 ? -3.373 -0.258 2.761 1.00 96.19 78 HIS A O 1
ATOM 621 N N . TYR A 1 79 ? -5.384 0.532 2.150 1.00 95.62 79 TYR A N 1
ATOM 622 C CA . TYR A 1 79 ? -5.904 -0.723 1.616 1.00 95.62 79 TYR A CA 1
ATOM 623 C C . TYR A 1 79 ? -6.470 -0.493 0.211 1.00 95.62 79 TYR A C 1
ATOM 625 O O . TYR A 1 79 ? -6.915 0.606 -0.133 1.00 95.62 79 TYR A O 1
ATOM 633 N N . ILE A 1 80 ? -6.447 -1.532 -0.619 1.00 96.38 80 ILE A N 1
ATOM 634 C CA . ILE A 1 80 ? -6.842 -1.433 -2.023 1.00 96.38 80 ILE A CA 1
ATOM 635 C C . ILE A 1 80 ? -8.350 -1.671 -2.145 1.00 96.38 80 ILE A C 1
ATOM 637 O O . ILE A 1 80 ? -8.852 -2.726 -1.765 1.00 96.38 80 ILE A O 1
ATOM 641 N N . THR A 1 81 ? -9.084 -0.699 -2.696 1.00 96.50 81 THR A N 1
ATOM 642 C CA . THR A 1 81 ? -10.543 -0.817 -2.890 1.00 96.50 81 THR A CA 1
ATOM 643 C C . THR A 1 81 ? -10.936 -1.197 -4.306 1.00 96.50 81 THR A C 1
ATOM 645 O O . THR A 1 81 ? -11.936 -1.882 -4.480 1.00 96.50 81 THR A O 1
ATOM 648 N N . LYS A 1 82 ? -10.192 -0.754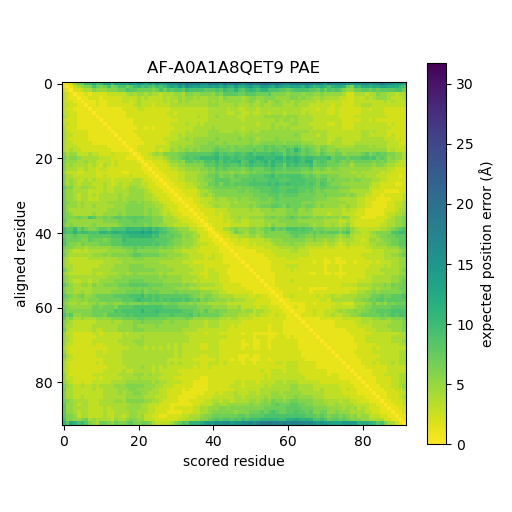 -5.320 1.00 96.94 82 LYS A N 1
ATOM 649 C CA . LYS A 1 82 ? -10.447 -1.021 -6.739 1.00 96.94 82 LYS A CA 1
ATOM 650 C C . LYS A 1 82 ? -9.160 -1.513 -7.374 1.00 96.94 82 LYS A C 1
ATOM 652 O O . LYS A 1 82 ? -8.108 -0.930 -7.126 1.00 96.94 82 LYS A O 1
ATOM 657 N N . VAL A 1 83 ? -9.263 -2.535 -8.212 1.00 96.62 83 VAL A N 1
ATOM 658 C CA . VAL A 1 83 ? -8.123 -3.068 -8.955 1.00 96.62 83 VAL A CA 1
ATOM 659 C C . VAL A 1 83 ? -8.433 -3.203 -10.433 1.00 96.62 83 VAL A C 1
ATOM 661 O O . VAL A 1 83 ? -9.584 -3.372 -10.855 1.00 96.62 83 VAL A O 1
ATOM 664 N N . LYS A 1 84 ? -7.358 -3.143 -11.207 1.00 97.12 84 LYS A N 1
ATOM 665 C CA . LYS A 1 84 ? -7.281 -3.673 -12.555 1.00 97.12 84 LYS A CA 1
ATOM 666 C C . LYS A 1 84 ? -6.184 -4.724 -12.535 1.00 97.12 84 LYS A C 1
ATOM 668 O O . LYS A 1 84 ? -5.069 -4.418 -12.123 1.00 97.12 84 LYS A O 1
ATOM 673 N N . LEU A 1 85 ? -6.526 -5.959 -12.868 1.00 97.31 85 LEU A N 1
ATOM 674 C CA . LEU A 1 85 ? -5.599 -7.077 -12.824 1.00 97.31 85 LEU A CA 1
ATOM 675 C C . LEU A 1 85 ? -5.218 -7.504 -14.228 1.00 97.31 85 LEU A C 1
ATOM 677 O O . LEU A 1 85 ? -6.071 -7.615 -15.110 1.00 97.31 85 LEU A O 1
ATOM 681 N N . GLY A 1 86 ? -3.944 -7.825 -14.381 1.00 96.88 86 GLY A N 1
ATOM 682 C CA . GLY A 1 86 ? -3.401 -8.486 -15.546 1.00 96.88 86 GLY A CA 1
ATOM 683 C C . GLY A 1 86 ? -1.882 -8.510 -15.489 1.00 96.88 86 GLY A C 1
ATOM 684 O O . GLY A 1 86 ? -1.337 -8.858 -14.443 1.00 96.88 86 GLY A O 1
ATOM 685 N N . GLY A 1 87 ? -1.215 -8.173 -16.589 1.00 96.75 87 GLY A N 1
ATOM 686 C CA . GLY A 1 87 ? 0.245 -8.106 -16.666 1.00 96.75 87 GLY A CA 1
ATOM 687 C C . GLY A 1 87 ? 0.748 -6.669 -16.748 1.00 96.75 87 GLY A C 1
ATOM 688 O O . GLY A 1 87 ? 0.126 -5.839 -17.405 1.00 96.75 87 GLY A O 1
ATOM 689 N N . ASP A 1 88 ? 1.881 -6.396 -16.111 1.00 95.81 88 ASP A N 1
ATOM 690 C CA . ASP A 1 88 ? 2.624 -5.141 -16.230 1.00 95.81 88 ASP A CA 1
ATOM 691 C C . ASP A 1 88 ? 4.115 -5.465 -16.367 1.00 95.81 88 ASP A C 1
ATOM 693 O O . ASP A 1 88 ? 4.647 -6.309 -15.639 1.00 95.81 88 ASP A O 1
ATOM 697 N N . VAL A 1 89 ? 4.771 -4.827 -17.329 1.00 95.88 89 VAL A N 1
ATOM 698 C CA . VAL A 1 89 ? 6.225 -4.823 -17.484 1.00 95.88 89 VAL A CA 1
ATOM 699 C C . VAL A 1 89 ? 6.669 -3.376 -17.394 1.00 95.88 89 VAL A C 1
ATOM 701 O O . VAL A 1 89 ? 6.199 -2.539 -18.160 1.00 95.88 89 VAL A O 1
ATOM 704 N N . HIS A 1 90 ? 7.599 -3.096 -16.487 1.00 94.69 90 HIS A N 1
ATOM 705 C CA . HIS A 1 90 ? 8.163 -1.770 -16.278 1.00 94.69 90 HIS A CA 1
ATOM 706 C C . HIS A 1 90 ? 9.689 -1.870 -16.188 1.00 94.69 90 HIS A C 1
ATOM 708 O O . HIS A 1 90 ? 10.220 -2.620 -15.366 1.00 94.69 90 HIS A O 1
ATOM 714 N N . SER A 1 91 ? 10.393 -1.114 -17.028 1.00 92.38 91 SER A N 1
ATOM 715 C CA . SER A 1 91 ? 11.858 -1.043 -17.091 1.00 92.38 91 SER A CA 1
ATOM 716 C C . SER A 1 91 ? 12.310 0.416 -17.019 1.00 92.38 91 SER A C 1
ATOM 718 O O . SER A 1 91 ? 11.616 1.291 -17.538 1.00 92.38 91 SER A O 1
ATOM 720 N N . VAL A 1 92 ? 13.428 0.667 -16.329 1.00 84.69 92 VAL A N 1
ATOM 721 C CA . VAL A 1 92 ? 13.993 1.992 -16.000 1.00 84.69 92 VAL A CA 1
ATOM 722 C C . VAL A 1 92 ? 15.509 2.022 -16.116 1.00 84.69 92 VAL A C 1
ATOM 724 O O . VAL A 1 92 ? 16.126 0.950 -15.921 1.00 84.69 92 VAL A O 1
#

Secondary structure (DSSP, 8-state):
---TTTTSHHHHHHHHHHHHS------EEEEEEEEEEE--SSPPPPHHHHHHHHTS-SS--TTTHHHHHHHHHHH-S----EEEEEEEEEE-

Radius of gyration: 19.05 Å; Cα contacts (8 Å, |Δi|>4): 63; chains: 1; bounding box: 47×28×46 Å